Protein AF-A0AAD9M4C1-F1 (afdb_monomer)

Structure (mmCIF, N/CA/C/O backbone):
data_AF-A0AAD9M4C1-F1
#
_entry.id   AF-A0AAD9M4C1-F1
#
loop_
_atom_site.group_PDB
_atom_site.id
_atom_site.type_symbol
_atom_site.label_atom_id
_atom_site.label_alt_id
_atom_site.label_comp_id
_atom_site.label_asym_id
_atom_site.label_entity_id
_atom_site.label_seq_id
_atom_site.pdbx_PDB_ins_code
_atom_site.Cartn_x
_atom_site.Cartn_y
_atom_site.Cartn_z
_atom_site.occupancy
_atom_site.B_iso_or_equiv
_atom_site.auth_seq_id
_atom_site.auth_comp_id
_atom_site.auth_asym_id
_atom_site.auth_atom_id
_atom_site.pdbx_PDB_model_num
ATOM 1 N N . ARG A 1 1 ? -16.917 4.991 8.900 1.00 83.62 1 ARG A N 1
ATOM 2 C CA . ARG A 1 1 ? -15.568 5.583 8.753 1.00 83.62 1 ARG A CA 1
ATOM 3 C C . ARG A 1 1 ? -14.449 4.604 9.137 1.00 83.62 1 ARG A C 1
ATOM 5 O O . ARG A 1 1 ? -13.798 4.096 8.242 1.00 83.62 1 ARG A O 1
ATOM 12 N N . LEU A 1 2 ? -14.291 4.195 10.403 1.00 87.19 2 LEU A N 1
ATOM 13 C CA . LEU A 1 2 ? -13.225 3.249 10.813 1.00 87.19 2 LEU A CA 1
ATOM 14 C C . LEU A 1 2 ? -13.161 1.946 9.993 1.00 87.19 2 LEU A C 1
ATOM 16 O O . LEU A 1 2 ? -12.098 1.532 9.539 1.00 87.19 2 LEU A O 1
ATOM 20 N N . ARG A 1 3 ? -14.318 1.335 9.710 1.00 89.50 3 ARG A N 1
ATOM 21 C CA . ARG A 1 3 ? -14.403 0.121 8.877 1.00 89.50 3 ARG A CA 1
ATOM 22 C C . ARG A 1 3 ? -13.907 0.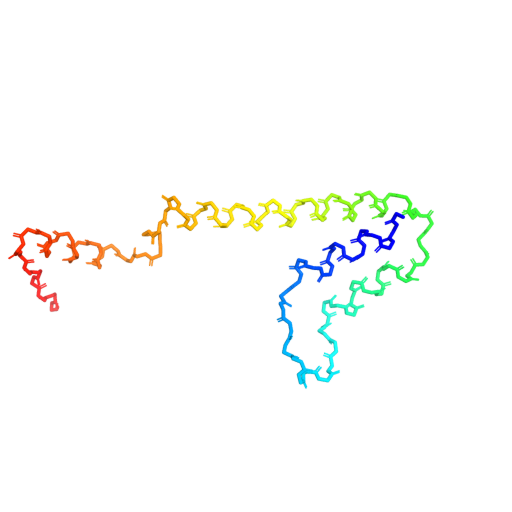318 7.441 1.00 89.50 3 ARG A C 1
ATOM 24 O O . ARG A 1 3 ? -13.371 -0.626 6.864 1.00 89.50 3 ARG A O 1
ATOM 31 N N . SER A 1 4 ? -14.119 1.492 6.841 1.00 92.19 4 SER A N 1
ATOM 32 C CA . SER A 1 4 ? -13.656 1.758 5.473 1.00 92.19 4 SER A CA 1
ATOM 33 C C . SER A 1 4 ? -12.144 1.963 5.438 1.00 92.19 4 SER A C 1
ATOM 35 O O . SER A 1 4 ? -11.509 1.394 4.559 1.00 92.19 4 SER A O 1
ATOM 37 N N . ILE A 1 5 ? -11.578 2.660 6.432 1.00 92.44 5 ILE A N 1
ATOM 38 C CA . ILE A 1 5 ? -10.123 2.845 6.591 1.00 92.44 5 ILE A CA 1
ATOM 39 C C . ILE A 1 5 ? -9.429 1.494 6.794 1.00 92.44 5 ILE A C 1
ATOM 41 O O . ILE A 1 5 ? -8.470 1.158 6.103 1.00 92.44 5 ILE A O 1
ATOM 45 N N . TYR A 1 6 ? -9.967 0.663 7.690 1.00 92.62 6 TYR A N 1
ATOM 46 C CA . TYR A 1 6 ? -9.446 -0.682 7.920 1.00 92.62 6 TYR A CA 1
ATOM 47 C C . TYR A 1 6 ? -9.433 -1.511 6.626 1.00 92.62 6 TYR A C 1
ATOM 49 O O . TYR A 1 6 ? -8.436 -2.143 6.287 1.00 92.62 6 TYR A O 1
ATOM 57 N N . ARG A 1 7 ? -10.523 -1.468 5.847 1.00 91.69 7 ARG A N 1
ATOM 58 C CA . ARG A 1 7 ? -10.606 -2.178 4.562 1.00 91.69 7 ARG A CA 1
ATOM 59 C C . ARG A 1 7 ? -9.670 -1.610 3.500 1.00 91.69 7 ARG A C 1
ATOM 61 O O . ARG A 1 7 ? -9.186 -2.397 2.694 1.00 91.69 7 ARG A O 1
ATOM 68 N N . SER A 1 8 ? -9.423 -0.299 3.464 1.00 92.62 8 SER A N 1
ATOM 69 C CA . SER A 1 8 ? -8.435 0.260 2.538 1.00 92.62 8 SER A CA 1
ATOM 70 C C . SER A 1 8 ? -7.027 -0.195 2.898 1.00 92.62 8 SER A C 1
ATOM 72 O O . SER A 1 8 ? -6.334 -0.678 2.015 1.00 92.62 8 SER A O 1
ATOM 74 N N . LEU A 1 9 ? -6.645 -0.167 4.179 1.00 91.69 9 LEU A N 1
ATOM 75 C CA . LEU A 1 9 ? -5.333 -0.653 4.626 1.00 91.69 9 LEU A CA 1
ATOM 76 C C . LEU A 1 9 ? -5.131 -2.139 4.307 1.00 91.69 9 LEU A C 1
ATOM 78 O O . LEU A 1 9 ? -4.071 -2.539 3.839 1.00 91.69 9 LEU A O 1
ATOM 82 N N . LEU A 1 10 ? -6.169 -2.961 4.486 1.00 89.75 10 LEU A N 1
ATOM 83 C CA . LEU A 1 10 ? -6.106 -4.380 4.134 1.00 89.75 10 LEU A CA 1
ATOM 84 C C . LEU A 1 10 ? -5.919 -4.649 2.637 1.00 89.75 10 LEU A C 1
ATOM 86 O O . LEU A 1 10 ? -5.438 -5.724 2.290 1.00 89.75 10 LEU A O 1
ATOM 90 N N . ARG A 1 11 ? -6.316 -3.720 1.761 1.00 89.81 11 ARG A N 1
ATOM 91 C CA . ARG A 1 11 ? -6.152 -3.857 0.305 1.00 89.81 11 ARG A CA 1
ATOM 92 C C . ARG A 1 11 ? -4.748 -3.501 -0.173 1.00 89.81 11 ARG A C 1
ATOM 94 O O . ARG A 1 11 ? -4.373 -3.958 -1.244 1.00 89.81 11 ARG A O 1
ATOM 101 N N . GLU A 1 12 ? -4.003 -2.716 0.602 1.00 89.81 12 GLU A N 1
ATOM 102 C CA . GLU A 1 12 ? -2.602 -2.386 0.304 1.00 89.81 12 GLU A CA 1
ATOM 103 C C . GLU A 1 12 ? -1.637 -3.497 0.762 1.00 89.81 12 GLU A C 1
ATOM 105 O O . GLU A 1 12 ? -0.461 -3.489 0.409 1.00 89.81 12 GLU A O 1
ATOM 110 N N . LEU A 1 13 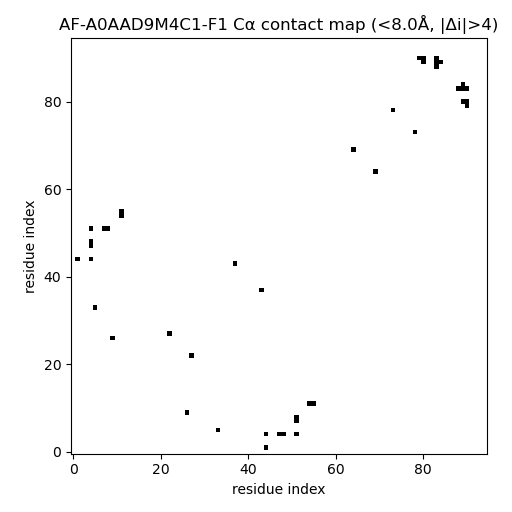? -2.114 -4.475 1.544 1.00 87.00 13 LEU A N 1
ATOM 111 C CA . LEU A 1 13 ? -1.308 -5.635 1.922 1.00 87.00 13 LEU A CA 1
ATOM 112 C C . LEU A 1 13 ? -1.123 -6.591 0.729 1.00 87.00 13 LEU A C 1
ATOM 114 O O . LEU A 1 13 ? -2.051 -6.759 -0.066 1.00 87.00 13 LEU A O 1
ATOM 118 N N . PRO A 1 14 ? 0.028 -7.289 0.640 1.00 85.25 14 PRO A N 1
ATOM 119 C CA . PRO A 1 14 ? 0.282 -8.252 -0.425 1.00 85.25 14 PRO A CA 1
ATOM 120 C C . PRO A 1 14 ? -0.835 -9.302 -0.552 1.00 85.25 14 PRO A C 1
ATOM 122 O O . PRO A 1 14 ? -1.325 -9.798 0.477 1.00 85.25 14 PRO A O 1
ATOM 125 N N . PRO A 1 15 ? -1.232 -9.674 -1.787 1.00 82.12 15 PRO A N 1
ATOM 126 C CA . PRO A 1 15 ? -2.230 -10.711 -2.003 1.00 82.12 15 PRO A CA 1
ATOM 127 C C . PRO A 1 15 ? -1.750 -12.025 -1.389 1.00 82.12 15 PRO A C 1
ATOM 129 O O . PRO A 1 15 ? -0.570 -12.372 -1.441 1.00 82.12 15 PRO A O 1
ATOM 132 N N . ARG A 1 16 ? -2.676 -12.759 -0.770 1.00 80.31 16 ARG A N 1
ATOM 133 C CA . ARG A 1 16 ? -2.358 -13.990 -0.040 1.00 80.31 16 ARG A CA 1
ATOM 134 C C . ARG A 1 16 ? -2.853 -15.204 -0.821 1.00 80.31 16 ARG A C 1
ATOM 136 O O . ARG A 1 16 ? -3.966 -15.149 -1.347 1.00 80.31 16 ARG A O 1
ATOM 143 N N . PRO A 1 17 ? -2.079 -16.302 -0.875 1.00 82.69 17 PRO A N 1
ATOM 144 C CA . PRO A 1 17 ? -2.536 -17.527 -1.513 1.00 82.69 17 PRO A CA 1
ATOM 145 C C . PRO A 1 17 ? -3.742 -18.089 -0.754 1.00 82.69 17 PRO A C 1
ATOM 147 O O . PRO A 1 17 ? -3.745 -18.132 0.476 1.00 82.69 17 PRO A O 1
ATOM 150 N N . VAL A 1 18 ? -4.763 -18.535 -1.491 1.00 79.19 18 VAL A N 1
ATOM 151 C CA . VAL A 1 18 ? -6.059 -18.989 -0.941 1.00 79.19 18 VAL A CA 1
ATOM 152 C C . VAL A 1 18 ? -5.901 -20.159 0.041 1.00 79.19 18 VAL A C 1
ATOM 154 O O . VAL A 1 18 ? -6.687 -20.305 0.970 1.00 79.19 18 VAL A O 1
ATOM 157 N N . LEU A 1 19 ? -4.847 -20.961 -0.130 1.00 85.12 19 LEU A N 1
ATOM 158 C CA . LEU A 1 19 ? -4.546 -22.133 0.695 1.00 85.12 19 LEU A CA 1
ATOM 159 C C . LEU A 1 19 ? -3.810 -21.800 2.006 1.00 85.12 19 LEU A C 1
ATOM 161 O O . LEU A 1 19 ? -3.628 -22.686 2.843 1.00 85.12 19 LEU A O 1
ATOM 165 N N . ALA A 1 20 ? -3.377 -20.551 2.214 1.00 82.00 20 ALA A N 1
ATOM 166 C CA . ALA A 1 20 ? -2.738 -20.157 3.466 1.00 82.00 20 ALA A CA 1
ATOM 167 C C . ALA A 1 20 ? -3.764 -20.143 4.607 1.00 82.00 20 ALA A C 1
ATOM 169 O O . ALA A 1 20 ? -4.629 -19.269 4.676 1.00 82.00 20 ALA A O 1
ATOM 170 N N . ARG A 1 21 ? -3.635 -21.108 5.525 1.00 77.19 21 ARG A N 1
ATOM 171 C CA . ARG A 1 21 ? -4.544 -21.272 6.670 1.00 77.19 21 ARG A CA 1
ATOM 172 C C . ARG A 1 21 ? -4.440 -20.132 7.681 1.00 77.19 21 ARG A C 1
ATOM 174 O O . ARG A 1 21 ? -5.451 -19.685 8.215 1.00 77.19 21 ARG A O 1
ATOM 181 N N . GLU A 1 22 ? -3.230 -19.649 7.946 1.00 81.69 22 GLU A N 1
ATOM 182 C CA . GLU A 1 22 ? -2.997 -18.661 9.002 1.00 81.69 22 GLU A CA 1
ATOM 183 C C . GLU A 1 22 ? -3.027 -17.226 8.481 1.00 81.69 22 GLU A C 1
ATOM 185 O O . GLU A 1 22 ? -2.728 -16.950 7.318 1.00 81.69 22 GLU A O 1
ATOM 190 N N . ARG A 1 23 ? -3.390 -16.270 9.344 1.00 81.56 23 ARG A N 1
ATOM 191 C CA . ARG A 1 23 ? -3.293 -14.833 9.045 1.00 81.56 23 ARG A CA 1
ATOM 192 C C . ARG A 1 23 ? -1.854 -14.354 9.194 1.00 81.56 23 ARG A C 1
ATOM 194 O O . ARG A 1 23 ? -1.159 -14.802 10.096 1.00 81.56 23 ARG A O 1
ATOM 201 N N . SER A 1 24 ? -1.402 -13.452 8.319 1.00 87.50 24 SER A N 1
ATOM 202 C CA . SER A 1 24 ? -0.041 -12.923 8.429 1.00 87.50 24 SER A CA 1
ATOM 203 C C . SER A 1 24 ? 0.103 -12.169 9.757 1.00 87.50 24 SER A C 1
ATOM 205 O O . SER A 1 24 ? -0.861 -11.527 10.194 1.00 87.50 24 SER A O 1
ATOM 207 N N . PRO A 1 25 ? 1.284 -12.193 10.401 1.00 90.25 25 PRO A N 1
ATOM 208 C CA . PRO A 1 25 ? 1.489 -11.502 11.673 1.00 90.25 25 PRO A CA 1
ATOM 209 C C . PRO A 1 25 ? 1.107 -10.019 11.603 1.00 90.25 25 PRO A C 1
ATOM 211 O O . PRO A 1 25 ? 0.488 -9.492 12.524 1.00 90.25 25 PRO A O 1
ATOM 214 N N . ILE A 1 26 ? 1.385 -9.364 10.471 1.00 89.19 26 ILE A N 1
ATOM 215 C CA . ILE A 1 26 ? 1.008 -7.968 10.229 1.00 89.19 26 ILE A CA 1
ATOM 216 C C . ILE A 1 26 ? -0.512 -7.760 10.187 1.00 89.19 26 ILE A C 1
ATOM 218 O O . ILE A 1 26 ? -1.008 -6.783 10.738 1.00 89.19 26 ILE A O 1
ATOM 222 N N . HIS A 1 27 ? -1.274 -8.702 9.621 1.00 89.56 27 HIS A N 1
ATOM 223 C CA . HIS A 1 27 ? -2.735 -8.636 9.623 1.00 89.56 27 HIS A CA 1
ATOM 224 C C . HIS A 1 27 ? -3.289 -8.749 11.048 1.00 89.56 27 HIS A C 1
ATOM 226 O O . HIS A 1 27 ? -4.230 -8.039 11.402 1.00 89.56 27 HIS A O 1
ATOM 232 N N . ASN A 1 28 ? -2.707 -9.626 11.871 1.00 89.94 28 ASN A N 1
ATOM 233 C CA . ASN A 1 28 ? -3.107 -9.785 13.269 1.00 89.94 28 ASN A CA 1
ATOM 234 C C . ASN A 1 28 ? -2.774 -8.535 14.091 1.00 89.94 28 ASN A C 1
ATOM 236 O O . ASN A 1 28 ? -3.628 -8.071 14.840 1.00 89.94 28 ASN A O 1
ATOM 240 N N . ARG A 1 29 ? -1.588 -7.943 13.891 1.00 90.88 29 ARG A N 1
ATOM 241 C CA . ARG A 1 29 ? -1.192 -6.676 14.530 1.00 90.88 29 ARG A CA 1
ATOM 242 C C . ARG A 1 29 ? -2.121 -5.527 14.143 1.00 90.88 29 ARG A C 1
ATOM 244 O O . ARG A 1 29 ? -2.621 -4.839 15.023 1.00 90.88 29 ARG A O 1
ATOM 251 N N . LEU A 1 30 ? -2.422 -5.376 12.851 1.00 89.88 30 LEU A N 1
ATOM 252 C CA . LEU A 1 30 ? -3.353 -4.354 12.369 1.00 89.88 30 LEU A CA 1
ATOM 253 C C . LEU A 1 30 ? -4.767 -4.577 12.918 1.00 89.88 30 LEU A C 1
ATOM 255 O O . LEU A 1 30 ? -5.462 -3.641 13.279 1.00 89.88 30 LEU A O 1
ATOM 259 N N . ARG A 1 31 ? -5.227 -5.827 13.004 1.00 89.56 31 ARG A N 1
ATOM 260 C CA . ARG A 1 31 ? -6.518 -6.120 13.634 1.00 89.56 31 ARG A CA 1
ATOM 261 C C . ARG A 1 31 ? -6.511 -5.756 15.119 1.00 89.56 31 ARG A C 1
ATOM 263 O O . ARG A 1 31 ? -7.495 -5.194 15.585 1.00 89.56 31 ARG A O 1
ATOM 270 N N . ALA A 1 32 ? -5.442 -6.085 15.841 1.00 90.62 32 ALA A N 1
ATOM 271 C CA . ALA A 1 32 ? -5.318 -5.796 17.265 1.00 90.62 32 ALA A CA 1
ATOM 272 C C . ALA A 1 32 ? -5.335 -4.284 17.540 1.00 90.62 32 ALA A C 1
ATOM 274 O O . ALA A 1 32 ? -6.068 -3.857 18.426 1.00 90.62 32 ALA A O 1
ATOM 275 N N . SER A 1 33 ? -4.635 -3.475 16.735 1.00 88.69 33 SER A N 1
ATOM 276 C CA . SER A 1 33 ? -4.618 -2.015 16.910 1.00 88.69 33 SER A CA 1
ATOM 277 C C . SER A 1 33 ? -5.985 -1.359 16.689 1.00 88.69 33 SER A C 1
ATOM 279 O O . SER A 1 33 ? -6.311 -0.390 17.361 1.00 88.69 33 SER A O 1
ATOM 281 N N . PHE A 1 34 ? -6.819 -1.907 15.797 1.00 87.50 34 PHE A N 1
ATOM 282 C CA . PHE A 1 34 ? -8.193 -1.431 15.576 1.00 87.50 34 PHE A CA 1
ATOM 283 C C . PHE A 1 34 ? -9.218 -2.014 16.563 1.00 87.50 34 PHE A C 1
ATOM 285 O O . PHE A 1 34 ? -10.334 -1.502 16.649 1.00 87.50 34 PHE A O 1
ATOM 292 N N . ALA A 1 35 ? -8.886 -3.110 17.251 1.00 88.06 35 ALA A N 1
ATOM 293 C CA . ALA A 1 35 ? -9.747 -3.735 18.254 1.00 88.06 35 ALA A CA 1
ATOM 294 C C . ALA A 1 35 ? -9.551 -3.135 19.654 1.00 88.06 35 ALA A C 1
ATOM 296 O O . ALA A 1 35 ? -10.461 -3.212 20.476 1.00 88.06 35 ALA A O 1
ATOM 297 N N . GLN A 1 36 ? -8.383 -2.545 19.924 1.00 85.69 36 GLN A N 1
ATOM 298 C CA . GLN A 1 36 ? -8.120 -1.815 21.160 1.00 85.69 36 GLN A CA 1
ATOM 299 C C . GLN A 1 36 ? -8.950 -0.526 21.207 1.00 85.69 36 GLN A C 1
ATOM 301 O O . GLN A 1 36 ? -8.942 0.283 20.279 1.00 85.69 36 GLN A O 1
ATOM 306 N N . THR A 1 37 ? -9.677 -0.333 22.306 1.00 75.50 37 THR A N 1
ATOM 307 C CA . THR A 1 37 ? -10.390 0.912 22.594 1.00 75.50 37 THR A CA 1
ATOM 308 C C . THR A 1 37 ? -9.384 1.963 23.045 1.00 75.50 37 THR A C 1
ATOM 310 O O . THR A 1 37 ? -8.945 1.946 24.192 1.00 75.50 37 THR A O 1
ATOM 313 N N . ASN A 1 38 ? -9.003 2.856 22.134 1.00 77.25 38 ASN A N 1
ATOM 314 C CA . ASN A 1 38 ? -8.160 4.003 22.455 1.00 77.25 38 ASN A CA 1
ATOM 315 C C . ASN A 1 38 ? -9.010 5.164 22.973 1.00 77.25 38 ASN A C 1
ATOM 317 O O . ASN A 1 38 ? -10.018 5.513 22.358 1.00 77.25 38 ASN A O 1
ATOM 321 N N . GLU A 1 39 ? -8.552 5.809 24.045 1.00 78.88 39 GLU A N 1
ATOM 322 C CA . GLU A 1 39 ? -9.150 7.049 24.563 1.00 78.88 39 GLU A CA 1
ATOM 323 C C . GLU A 1 39 ? -9.121 8.168 23.504 1.00 78.88 39 GLU A C 1
ATOM 325 O O . GLU A 1 39 ? -10.063 8.944 23.386 1.00 78.88 39 GLU A O 1
ATOM 330 N N . ASN A 1 40 ? -8.105 8.157 22.630 1.00 84.00 40 ASN A N 1
ATOM 331 C CA . ASN A 1 40 ? -7.950 9.067 21.490 1.00 84.00 40 ASN A CA 1
ATOM 332 C C . ASN A 1 40 ? -8.312 8.403 20.147 1.00 84.00 40 ASN A C 1
ATOM 334 O O . ASN A 1 40 ? -7.551 8.461 19.177 1.00 84.00 40 ASN A O 1
ATOM 338 N N . ALA A 1 41 ? -9.468 7.738 20.079 1.00 84.12 41 ALA A N 1
ATOM 339 C CA . ALA A 1 41 ? -9.922 7.019 18.885 1.00 84.12 41 ALA A CA 1
ATOM 340 C C . ALA A 1 41 ? -9.971 7.881 17.605 1.00 84.12 41 ALA A C 1
ATOM 342 O O . ALA A 1 41 ? -9.691 7.369 16.520 1.00 84.12 41 ALA A O 1
ATOM 343 N N . GLU A 1 42 ? -10.294 9.175 17.705 1.00 87.50 42 GLU A N 1
ATOM 344 C CA . GLU A 1 42 ? -10.325 10.066 16.536 1.00 87.50 42 GLU A CA 1
ATOM 345 C C . GLU A 1 42 ? -8.932 10.386 15.988 1.00 87.50 42 GLU A C 1
ATOM 347 O O . GLU A 1 42 ? -8.733 10.338 14.774 1.00 87.50 42 GLU A O 1
ATOM 352 N N . ALA A 1 43 ? -7.956 10.646 16.863 1.00 89.19 43 ALA A N 1
ATOM 353 C CA . ALA A 1 43 ? -6.576 10.892 16.450 1.00 89.19 43 ALA A CA 1
ATOM 354 C C . ALA A 1 43 ? -5.981 9.652 15.765 1.00 89.19 43 ALA A C 1
ATOM 356 O O . ALA A 1 43 ? -5.415 9.755 14.678 1.00 89.19 43 ALA A O 1
ATOM 357 N N . ALA A 1 44 ? -6.213 8.464 16.335 1.00 88.25 44 ALA A N 1
ATOM 358 C CA . ALA A 1 44 ? -5.797 7.198 15.733 1.00 88.25 44 ALA A CA 1
ATOM 359 C C . ALA A 1 44 ? -6.484 6.939 14.377 1.00 88.25 44 ALA A C 1
ATOM 361 O O . ALA A 1 44 ? -5.876 6.400 13.450 1.00 88.25 44 ALA A O 1
ATOM 362 N N . ALA A 1 45 ? -7.753 7.336 14.228 1.00 89.38 45 ALA A N 1
ATOM 363 C CA . ALA A 1 45 ? -8.460 7.240 12.955 1.00 89.38 45 ALA A CA 1
ATOM 364 C C . ALA A 1 45 ?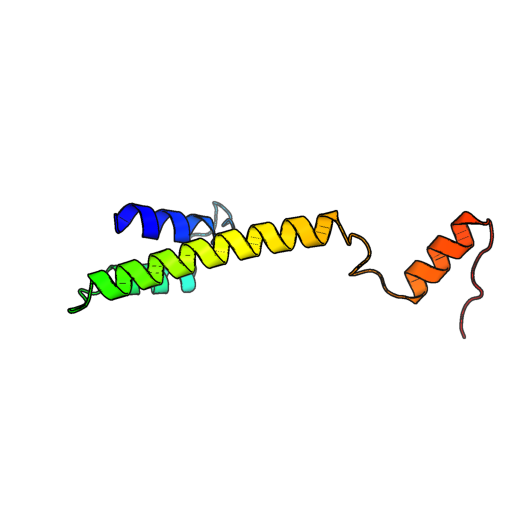 -7.848 8.157 11.885 1.00 89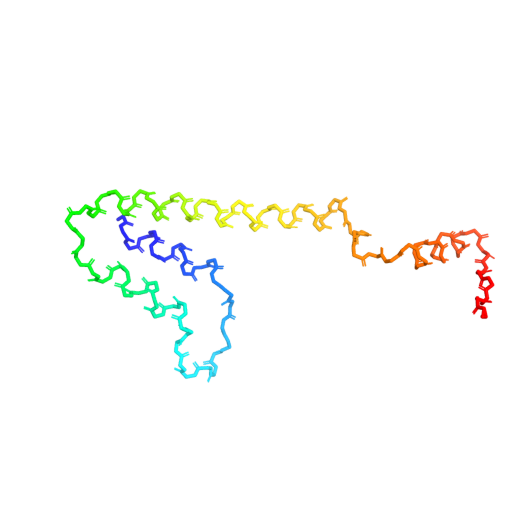.38 45 ALA A C 1
ATOM 366 O O . ALA A 1 45 ? -7.712 7.736 10.736 1.00 89.38 45 ALA A O 1
ATOM 367 N N . ALA A 1 4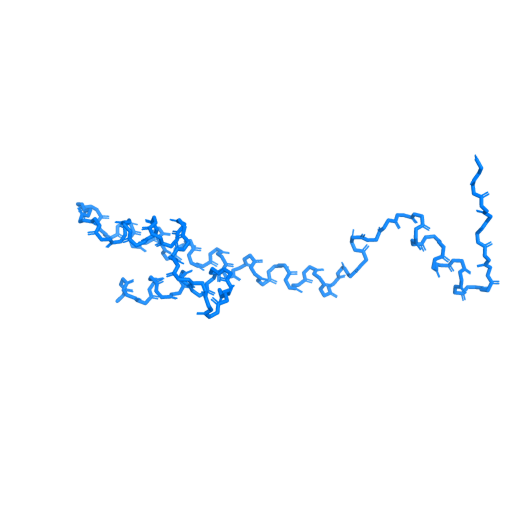6 ? -7.477 9.384 12.258 1.00 92.12 46 ALA A N 1
ATOM 368 C CA . ALA A 1 46 ? -6.837 10.342 11.361 1.00 92.12 46 ALA A CA 1
ATOM 369 C C . ALA A 1 46 ? -5.443 9.866 10.922 1.00 92.12 46 ALA A C 1
ATOM 371 O O . ALA A 1 46 ? -5.123 9.911 9.734 1.00 92.12 46 ALA A O 1
ATOM 372 N N . GLU A 1 47 ? -4.645 9.330 11.846 1.00 91.94 47 GLU A N 1
ATOM 373 C CA . GLU A 1 47 ? -3.345 8.724 11.539 1.00 91.94 47 GLU A CA 1
ATOM 374 C C . GLU A 1 47 ? -3.494 7.542 10.566 1.00 91.94 47 GLU A C 1
ATOM 376 O O . GLU A 1 47 ? -2.794 7.449 9.556 1.00 91.94 47 GLU A O 1
ATOM 381 N N . ALA A 1 48 ? -4.473 6.664 10.804 1.00 91.94 48 ALA A N 1
ATOM 382 C CA . ALA A 1 48 ? -4.748 5.542 9.913 1.00 91.94 48 ALA A CA 1
ATOM 383 C C . ALA A 1 48 ? -5.209 5.986 8.509 1.00 91.94 48 ALA A C 1
ATOM 385 O O . ALA A 1 48 ? -4.897 5.319 7.518 1.00 91.94 48 ALA A O 1
ATOM 386 N N . GLU A 1 49 ? -5.939 7.102 8.398 1.00 93.38 49 GLU A N 1
ATOM 387 C CA . GLU A 1 49 ? -6.294 7.717 7.111 1.00 93.38 49 GLU A CA 1
ATOM 388 C C . GLU A 1 49 ? -5.059 8.238 6.370 1.00 93.38 49 GLU A C 1
ATOM 390 O O . GLU A 1 49 ? -4.907 7.968 5.175 1.00 93.38 49 GLU A O 1
ATOM 395 N N . GLN A 1 50 ? -4.158 8.926 7.075 1.00 95.06 50 GLN A N 1
ATOM 396 C CA . GLN A 1 50 ? -2.896 9.414 6.512 1.00 95.06 50 GLN A CA 1
ATOM 397 C C . GLN A 1 50 ? -2.024 8.258 6.016 1.00 95.06 50 GLN A C 1
ATOM 399 O O . GLN A 1 50 ? -1.530 8.298 4.888 1.00 95.06 50 GLN A O 1
ATOM 404 N N . LEU A 1 51 ? -1.909 7.184 6.802 1.00 93.19 51 LEU A N 1
ATOM 405 C CA . LEU A 1 51 ? -1.184 5.979 6.403 1.00 93.19 51 LEU A CA 1
ATOM 406 C C . LEU A 1 51 ? -1.788 5.345 5.143 1.00 93.19 51 LEU A C 1
ATOM 408 O O . LEU A 1 51 ? -1.063 4.981 4.219 1.00 93.19 51 LEU A O 1
ATOM 412 N N . ALA A 1 52 ? -3.117 5.232 5.074 1.00 93.56 52 ALA A N 1
ATOM 413 C CA . ALA A 1 52 ? -3.788 4.681 3.900 1.00 93.56 52 ALA A CA 1
ATOM 414 C C . ALA A 1 52 ? -3.539 5.529 2.640 1.00 93.56 52 ALA A C 1
ATOM 416 O O . ALA A 1 52 ? -3.359 4.979 1.551 1.00 93.56 52 ALA A O 1
ATOM 417 N N . ALA A 1 53 ? -3.509 6.858 2.778 1.00 94.81 53 ALA A N 1
ATOM 418 C CA . ALA A 1 53 ? -3.168 7.761 1.683 1.00 94.81 53 ALA A CA 1
ATOM 419 C C . ALA A 1 53 ? -1.706 7.592 1.240 1.00 94.81 53 ALA A C 1
ATOM 421 O O . ALA A 1 53 ? -1.443 7.483 0.041 1.00 94.81 53 ALA A O 1
ATOM 422 N N . TYR A 1 54 ? -0.779 7.496 2.196 1.00 95.62 54 TYR A N 1
ATOM 423 C CA . TYR A 1 54 ? 0.641 7.273 1.931 1.00 95.62 54 TYR A CA 1
ATOM 424 C C . TYR A 1 54 ? 0.892 5.965 1.172 1.00 95.62 54 TYR A C 1
ATOM 426 O O . TYR A 1 54 ? 1.558 5.976 0.141 1.00 95.62 54 TYR A O 1
ATOM 434 N N . LEU A 1 55 ? 0.304 4.846 1.610 1.00 94.19 55 LEU A N 1
ATOM 435 C CA . LEU A 1 55 ? 0.485 3.549 0.944 1.00 94.19 55 LEU A CA 1
ATOM 436 C C . LEU A 1 55 ? -0.021 3.561 -0.506 1.00 94.19 55 LEU A C 1
ATOM 438 O O . LEU A 1 55 ? 0.652 3.061 -1.409 1.00 94.19 55 LEU A O 1
ATOM 442 N N . ARG A 1 56 ? -1.168 4.204 -0.759 1.00 93.38 56 ARG A N 1
ATOM 443 C CA . ARG A 1 56 ? -1.690 4.376 -2.122 1.00 93.38 56 ARG A CA 1
ATOM 444 C C . ARG A 1 56 ? -0.753 5.219 -2.991 1.00 93.38 56 ARG A C 1
ATOM 446 O O . ARG A 1 56 ? -0.548 4.903 -4.168 1.00 93.38 56 ARG A O 1
ATOM 453 N N . ALA A 1 57 ? -0.202 6.293 -2.427 1.00 95.69 57 ALA A N 1
ATOM 454 C CA . ALA A 1 57 ? 0.774 7.130 -3.112 1.00 95.69 57 ALA A CA 1
ATOM 455 C C . ALA A 1 57 ? 2.057 6.342 -3.415 1.00 95.69 57 ALA A C 1
ATOM 457 O O . ALA A 1 57 ? 2.530 6.396 -4.545 1.00 95.69 57 ALA A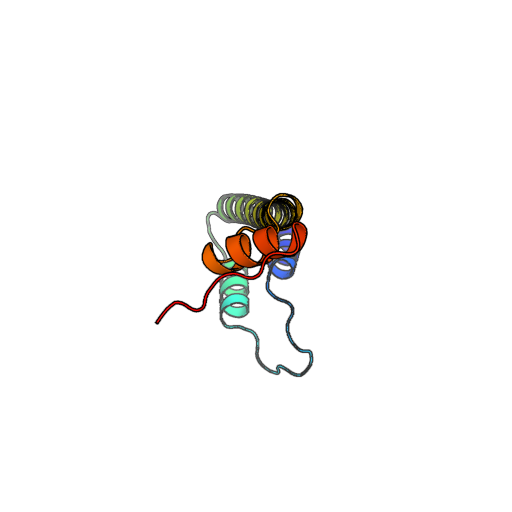 O 1
ATOM 458 N N . GLN A 1 58 ? 2.547 5.533 -2.470 1.00 94.62 58 GLN A N 1
ATOM 459 C CA . GLN A 1 58 ? 3.728 4.689 -2.651 1.00 94.62 58 GLN A CA 1
ATOM 460 C C . GLN A 1 58 ? 3.542 3.684 -3.791 1.00 94.62 58 GLN A C 1
ATOM 462 O O . GLN A 1 58 ? 4.413 3.556 -4.647 1.00 94.62 58 GLN A O 1
ATOM 467 N N . ARG A 1 59 ? 2.385 3.016 -3.863 1.00 93.12 59 ARG A N 1
ATOM 468 C CA . ARG A 1 59 ? 2.062 2.125 -4.987 1.00 93.12 59 ARG A CA 1
ATOM 469 C C . ARG A 1 59 ? 2.100 2.871 -6.322 1.00 93.12 59 ARG A C 1
ATOM 471 O O . ARG A 1 59 ? 2.699 2.392 -7.278 1.00 93.12 59 ARG A O 1
ATOM 478 N N . THR A 1 60 ? 1.452 4.033 -6.385 1.00 94.44 60 THR A N 1
ATOM 479 C CA . THR A 1 60 ? 1.414 4.854 -7.606 1.00 94.44 60 THR A CA 1
ATOM 480 C C . THR A 1 60 ? 2.816 5.305 -8.007 1.00 94.44 60 THR A C 1
ATOM 482 O O . THR A 1 60 ? 3.164 5.244 -9.182 1.00 94.44 60 THR A O 1
ATOM 485 N N . TYR A 1 61 ? 3.632 5.706 -7.033 1.00 94.81 61 TYR A N 1
ATOM 486 C CA . TYR A 1 61 ? 5.025 6.081 -7.236 1.00 94.81 61 TYR A CA 1
ATOM 487 C C . TYR A 1 61 ? 5.831 4.935 -7.850 1.00 94.81 61 TYR A C 1
ATOM 489 O O . TYR A 1 61 ? 6.446 5.145 -8.889 1.00 94.81 61 TYR A O 1
ATOM 497 N N . VAL A 1 62 ? 5.758 3.724 -7.287 1.00 92.19 62 VAL A N 1
ATOM 498 C CA . VAL A 1 62 ? 6.450 2.543 -7.833 1.00 92.19 62 VAL A CA 1
ATOM 499 C C . VAL A 1 62 ? 6.006 2.263 -9.272 1.00 92.19 62 VAL A C 1
ATOM 501 O O . VAL A 1 62 ? 6.843 2.115 -10.153 1.00 92.19 62 VAL A O 1
ATOM 504 N N . THR A 1 63 ? 4.700 2.305 -9.556 1.00 92.31 63 THR A N 1
ATOM 505 C CA . THR A 1 63 ? 4.188 2.105 -10.924 1.00 92.31 63 THR A CA 1
ATOM 506 C C . THR A 1 63 ? 4.682 3.169 -11.911 1.00 92.31 63 THR A C 1
ATOM 508 O O . THR A 1 63 ? 4.963 2.864 -13.071 1.00 92.31 63 THR A O 1
ATOM 511 N N . LEU A 1 64 ? 4.763 4.435 -11.492 1.00 95.19 64 LEU A N 1
ATOM 512 C CA . LEU A 1 64 ? 5.304 5.505 -12.334 1.00 95.19 64 LEU A CA 1
ATOM 513 C C . LEU A 1 64 ? 6.802 5.313 -12.561 1.00 95.19 64 LEU A C 1
ATOM 515 O O . LEU A 1 64 ? 7.286 5.491 -13.676 1.00 95.19 64 LEU A O 1
ATOM 519 N N . LEU A 1 65 ? 7.516 4.920 -11.517 1.00 92.94 65 LEU A N 1
ATOM 520 C CA . LEU A 1 65 ? 8.946 4.700 -11.547 1.00 92.94 65 LEU A CA 1
ATOM 521 C C . LEU A 1 65 ? 9.321 3.582 -12.530 1.00 92.94 65 LEU A C 1
ATOM 523 O O . LEU A 1 65 ? 10.149 3.807 -13.407 1.00 92.94 65 LEU A O 1
ATOM 527 N N . GLU A 1 66 ? 8.634 2.440 -12.467 1.00 89.81 66 GLU A N 1
ATOM 528 C CA . GLU A 1 66 ? 8.793 1.325 -13.413 1.00 89.81 66 GLU A CA 1
ATOM 529 C C . GLU A 1 66 ? 8.470 1.738 -14.859 1.00 89.81 66 GLU A C 1
ATOM 531 O O . GLU A 1 66 ? 9.149 1.335 -15.801 1.00 89.81 66 GLU A O 1
ATOM 536 N N . ARG A 1 67 ? 7.440 2.575 -15.057 1.00 93.31 67 ARG A N 1
ATOM 537 C CA . ARG A 1 67 ? 7.016 3.024 -16.394 1.00 93.31 67 ARG A CA 1
ATOM 538 C C . ARG A 1 67 ? 8.021 3.967 -17.046 1.00 93.31 67 ARG A C 1
ATOM 540 O O . ARG A 1 67 ? 8.245 3.877 -18.251 1.00 93.31 67 ARG A O 1
ATOM 547 N N . TYR A 1 68 ? 8.538 4.921 -16.282 1.00 93.94 68 TYR A N 1
ATOM 548 C CA . TYR A 1 68 ? 9.396 5.979 -16.813 1.00 93.94 68 TYR A CA 1
ATOM 549 C C . TYR A 1 68 ? 10.886 5.654 -16.696 1.00 93.94 68 TYR A C 1
ATOM 551 O O . TYR A 1 68 ? 11.684 6.278 -17.391 1.00 93.94 68 TYR A O 1
ATOM 559 N N . ASN A 1 69 ? 11.264 4.666 -15.881 1.00 89.06 69 ASN A N 1
ATOM 560 C CA . ASN A 1 69 ? 12.641 4.208 -15.743 1.00 89.06 69 ASN A CA 1
ATOM 561 C C . ASN A 1 69 ? 12.749 2.666 -15.760 1.00 89.06 69 ASN A C 1
ATOM 563 O O . ASN A 1 69 ? 13.165 2.057 -14.775 1.00 89.06 69 ASN A O 1
ATOM 567 N N . PRO A 1 70 ? 12.402 2.017 -16.887 1.00 83.38 70 PRO A N 1
ATOM 568 C CA . PRO A 1 70 ? 12.424 0.556 -17.005 1.00 83.38 70 PRO A CA 1
ATOM 569 C C . PRO A 1 70 ? 13.838 -0.044 -16.967 1.00 83.38 70 PRO A C 1
ATOM 571 O O . PRO A 1 70 ? 13.984 -1.251 -16.824 1.00 83.38 70 PRO A O 1
ATOM 574 N N . GLY A 1 71 ? 14.876 0.783 -17.123 1.00 80.00 71 GLY A N 1
ATOM 575 C CA . GLY A 1 71 ? 16.277 0.365 -17.075 1.00 80.00 71 GLY A CA 1
ATOM 576 C C . GLY A 1 71 ? 16.957 0.634 -15.736 1.00 80.00 71 GLY A C 1
ATOM 577 O O . GLY A 1 71 ? 18.178 0.583 -15.682 1.00 80.00 71 GLY A O 1
ATOM 578 N N . MET A 1 72 ? 16.212 0.973 -14.678 1.00 78.62 72 MET A N 1
ATOM 579 C CA . MET A 1 72 ? 16.828 1.328 -13.396 1.00 78.62 72 MET A CA 1
ATOM 580 C C . MET A 1 72 ? 17.509 0.145 -12.706 1.00 78.62 72 MET A C 1
ATOM 582 O O . MET A 1 72 ? 18.531 0.333 -12.058 1.00 78.62 72 MET A O 1
ATOM 586 N N . ASP A 1 73 ? 16.956 -1.053 -12.882 1.00 77.69 73 ASP A N 1
ATOM 587 C CA . ASP A 1 73 ? 17.518 -2.291 -12.339 1.00 77.69 73 ASP A CA 1
ATOM 588 C C . ASP A 1 73 ? 18.533 -2.943 -13.300 1.00 77.69 73 ASP A C 1
ATOM 590 O O . ASP A 1 73 ? 19.041 -4.025 -13.014 1.00 77.69 73 ASP A O 1
ATOM 594 N N . MET A 1 74 ? 18.815 -2.326 -14.460 1.00 81.44 74 MET A N 1
ATOM 595 C CA . MET A 1 74 ? 19.808 -2.841 -15.406 1.00 81.44 74 MET A CA 1
ATOM 596 C C . MET A 1 74 ? 21.213 -2.452 -14.963 1.00 81.44 74 MET A C 1
ATOM 598 O O . MET A 1 74 ? 21.500 -1.272 -14.757 1.00 81.44 74 MET A O 1
ATOM 602 N N . ASP A 1 75 ? 22.100 -3.441 -14.902 1.00 82.19 75 ASP A N 1
ATOM 603 C CA . ASP A 1 75 ? 23.511 -3.191 -14.645 1.00 82.19 75 ASP A CA 1
ATOM 604 C C . ASP A 1 75 ? 24.160 -2.428 -15.813 1.00 82.19 75 ASP A C 1
ATOM 606 O O . ASP A 1 75 ? 23.765 -2.552 -16.981 1.00 82.19 75 ASP A O 1
ATOM 610 N N . GLU A 1 76 ? 25.172 -1.626 -15.497 1.00 77.62 76 GLU A N 1
ATOM 611 C CA . GLU A 1 76 ? 25.863 -0.761 -16.451 1.00 77.62 76 GLU A CA 1
ATOM 612 C C . GLU A 1 76 ? 26.478 -1.582 -17.594 1.00 77.62 76 GLU A C 1
ATOM 614 O O . GLU A 1 76 ? 26.330 -1.236 -18.768 1.00 77.62 76 GLU A O 1
ATOM 619 N N . GLU A 1 77 ? 27.084 -2.727 -17.273 1.00 80.88 77 GLU A N 1
ATOM 620 C CA . GLU A 1 77 ? 27.662 -3.646 -18.258 1.00 80.88 77 GLU A CA 1
ATOM 621 C C . GLU A 1 77 ? 26.618 -4.191 -19.243 1.00 80.88 77 GLU A C 1
ATOM 623 O O . GLU A 1 77 ? 26.859 -4.291 -20.452 1.00 80.88 77 GLU A O 1
ATOM 628 N N . GLU A 1 78 ? 25.427 -4.533 -18.749 1.00 81.44 78 GLU A N 1
ATOM 629 C CA . GLU A 1 78 ? 24.337 -5.040 -19.578 1.00 81.44 78 GLU A 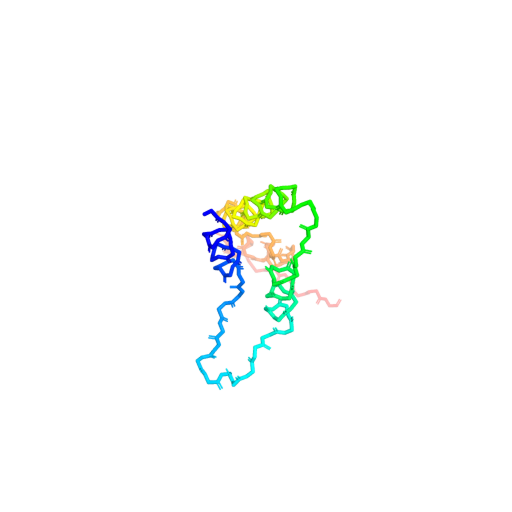CA 1
ATOM 630 C C . GLU A 1 78 ? 23.770 -3.939 -20.483 1.00 81.44 78 GLU A C 1
ATOM 632 O O . GLU A 1 78 ? 23.497 -4.173 -21.668 1.00 81.44 78 GLU A O 1
ATOM 637 N N . ARG A 1 79 ? 23.690 -2.707 -19.971 1.00 82.12 79 ARG A N 1
ATOM 638 C CA . ARG A 1 79 ? 23.310 -1.523 -20.748 1.00 82.12 79 ARG A CA 1
ATOM 639 C C . ARG A 1 79 ? 24.298 -1.238 -21.879 1.00 82.12 79 ARG A C 1
ATOM 641 O O . ARG A 1 79 ? 23.868 -1.002 -23.016 1.00 82.12 79 ARG A O 1
ATOM 648 N N . VAL A 1 80 ? 25.602 -1.287 -21.601 1.00 82.50 80 VAL A N 1
ATOM 649 C CA . VAL A 1 80 ? 26.662 -1.104 -22.608 1.00 82.50 80 VAL A CA 1
ATOM 650 C C . VAL A 1 80 ? 26.571 -2.192 -23.678 1.00 82.50 80 VAL A C 1
ATOM 652 O O . VAL A 1 80 ? 26.556 -1.881 -24.870 1.00 82.50 80 VAL A O 1
ATOM 655 N N . ARG A 1 81 ? 26.395 -3.458 -23.282 1.00 84.81 81 ARG A N 1
ATOM 656 C CA . ARG A 1 81 ? 26.238 -4.593 -24.207 1.00 84.81 81 ARG A CA 1
ATOM 657 C C . ARG A 1 81 ? 25.025 -4.445 -25.131 1.00 84.81 81 ARG A C 1
ATOM 659 O O . ARG A 1 81 ? 25.139 -4.655 -26.337 1.00 84.81 81 ARG A O 1
ATOM 666 N N . LEU A 1 82 ? 23.860 -4.076 -24.594 1.00 82.81 82 LEU A N 1
ATOM 667 C CA . LEU A 1 82 ? 22.641 -3.879 -25.391 1.00 82.81 82 LEU A CA 1
ATOM 668 C C . LEU A 1 82 ? 22.758 -2.678 -26.336 1.00 82.81 82 LEU A C 1
ATOM 670 O O . LEU A 1 82 ? 22.229 -2.718 -27.448 1.00 82.81 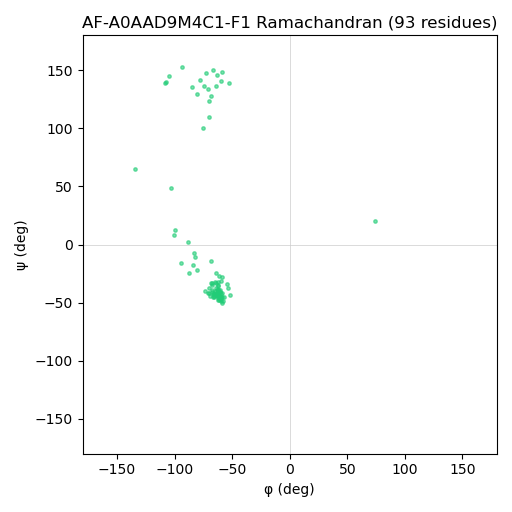82 LEU A O 1
ATOM 674 N N . THR A 1 83 ? 23.482 -1.635 -25.926 1.00 83.25 83 THR A N 1
ATOM 675 C CA . THR A 1 83 ? 23.761 -0.469 -26.775 1.00 83.25 83 THR A CA 1
ATOM 676 C C . THR A 1 83 ? 24.733 -0.820 -27.903 1.00 83.25 83 THR A C 1
ATOM 678 O O . THR A 1 83 ? 24.476 -0.459 -29.049 1.00 83.25 83 THR A O 1
ATOM 681 N N . ALA A 1 84 ? 25.785 -1.596 -27.622 1.00 85.81 84 ALA A N 1
ATOM 682 C CA . ALA A 1 84 ? 26.705 -2.109 -28.638 1.00 85.81 84 ALA A CA 1
ATOM 683 C C . ALA A 1 84 ? 25.971 -2.981 -29.676 1.00 85.81 84 ALA A C 1
ATOM 685 O O . ALA A 1 84 ? 26.123 -2.786 -30.884 1.00 85.81 84 ALA A O 1
ATOM 686 N N . ARG A 1 85 ? 25.057 -3.854 -29.229 1.00 85.00 85 ARG A N 1
ATOM 687 C CA . ARG A 1 85 ? 24.241 -4.679 -30.135 1.00 85.00 85 ARG A CA 1
ATOM 688 C C . ARG A 1 85 ? 23.329 -3.869 -31.052 1.00 85.00 85 ARG A C 1
ATOM 690 O O . ARG A 1 85 ? 23.105 -4.284 -32.186 1.00 85.00 85 ARG A O 1
ATOM 697 N N . ARG A 1 86 ? 22.829 -2.706 -30.612 1.00 86.00 86 ARG A N 1
ATOM 698 C CA . ARG A 1 86 ? 22.025 -1.813 -31.472 1.00 86.00 86 ARG A CA 1
ATOM 699 C C . ARG A 1 86 ? 22.801 -1.307 -32.690 1.00 86.00 86 ARG A C 1
ATOM 701 O O . ARG A 1 86 ? 22.174 -1.027 -33.705 1.00 86.00 86 ARG A O 1
ATOM 708 N N . VAL A 1 87 ? 24.129 -1.209 -32.604 1.00 89.38 87 VAL A N 1
ATOM 709 C CA . VAL A 1 87 ? 25.005 -0.794 -33.715 1.00 89.38 87 VAL A CA 1
ATOM 710 C C . VAL A 1 87 ? 25.686 -1.976 -34.417 1.00 89.38 87 VAL A C 1
ATOM 712 O O . VAL A 1 87 ? 26.549 -1.771 -35.265 1.00 89.38 87 VAL A O 1
ATOM 715 N N . GLY A 1 88 ? 25.299 -3.214 -34.086 1.00 86.00 88 GLY A N 1
ATOM 716 C CA . GLY A 1 88 ? 25.887 -4.426 -34.662 1.00 86.00 88 GLY A CA 1
ATOM 717 C C . GLY A 1 88 ? 27.289 -4.758 -34.140 1.00 86.00 88 GLY A C 1
ATOM 718 O O . GLY A 1 88 ? 28.014 -5.493 -34.804 1.00 86.00 88 GLY A O 1
ATOM 719 N N . MET A 1 89 ? 27.680 -4.227 -32.977 1.00 84.69 89 MET A N 1
ATOM 720 C CA . MET A 1 89 ? 28.934 -4.567 -32.298 1.00 84.69 89 MET A CA 1
ATOM 721 C C . MET A 1 89 ? 28.674 -5.472 -31.087 1.00 84.69 89 MET A C 1
ATOM 723 O O . MET A 1 89 ? 27.689 -5.294 -30.372 1.00 84.69 89 MET A O 1
ATOM 727 N N . ASP A 1 90 ? 29.586 -6.405 -30.818 1.00 83.69 90 ASP A N 1
ATOM 728 C CA . ASP A 1 90 ? 29.603 -7.191 -29.580 1.00 83.69 90 ASP A CA 1
ATOM 729 C C . ASP A 1 90 ? 30.768 -6.743 -28.686 1.00 83.69 90 ASP A C 1
ATOM 731 O O . ASP A 1 90 ? 31.871 -6.467 -29.163 1.00 83.69 90 ASP A O 1
ATOM 735 N N . LEU A 1 91 ? 30.506 -6.654 -27.379 1.00 78.56 91 LEU A N 1
ATOM 736 C CA . LEU A 1 91 ? 31.496 -6.229 -26.389 1.00 78.56 91 LEU A CA 1
ATOM 737 C C . LEU A 1 91 ? 32.521 -7.359 -26.140 1.00 78.56 91 LEU A C 1
ATOM 739 O O . LEU A 1 91 ? 32.106 -8.517 -26.011 1.00 78.56 91 LEU A O 1
ATOM 743 N N . PRO A 1 92 ? 33.834 -7.063 -26.054 1.00 80.56 92 PRO A N 1
ATOM 744 C CA . PRO A 1 92 ? 34.845 -8.059 -25.703 1.00 80.56 92 PRO A CA 1
ATOM 745 C C . PRO A 1 92 ? 34.570 -8.683 -24.330 1.00 80.56 92 PRO A C 1
ATOM 747 O O . PRO A 1 92 ? 34.048 -8.019 -23.438 1.00 80.56 92 PRO A O 1
ATOM 750 N N . LYS A 1 93 ? 34.936 -9.959 -24.147 1.00 76.31 93 LYS A N 1
ATOM 751 C CA . LYS A 1 93 ? 34.887 -10.590 -22.821 1.00 76.31 93 LYS A CA 1
ATOM 752 C C . LYS A 1 93 ? 35.985 -9.988 -21.950 1.00 76.31 93 LYS A C 1
ATOM 754 O O . LYS A 1 93 ? 37.151 -10.045 -22.337 1.00 76.31 93 LYS A O 1
ATOM 759 N N . GLU A 1 94 ? 35.608 -9.440 -20.803 1.00 72.12 94 GLU A N 1
ATOM 760 C CA . GLU A 1 94 ? 36.574 -9.078 -19.767 1.00 72.12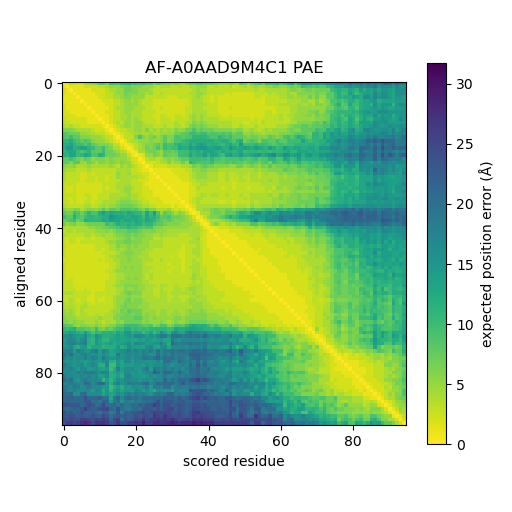 94 GLU A CA 1
ATOM 761 C C . GLU A 1 94 ? 37.124 -10.371 -19.137 1.00 72.12 94 GLU A C 1
ATOM 763 O O . GLU A 1 94 ? 36.367 -11.323 -18.915 1.00 72.12 94 GLU A O 1
ATOM 768 N N . PHE A 1 95 ? 38.448 -10.443 -18.967 1.00 63.06 95 PHE A N 1
ATOM 769 C CA . PHE A 1 95 ? 39.186 -11.590 -18.421 1.00 63.06 95 PHE A CA 1
ATOM 770 C C . PHE A 1 95 ? 39.688 -11.284 -17.015 1.00 63.06 95 PHE A C 1
ATOM 772 O O . PHE A 1 95 ? 40.128 -10.131 -16.802 1.00 63.06 95 PHE A O 1
#

Sequence (95 aa):
RLRSIYRSLLRELPPRPVLARERSPIHNRLRASFAQTNENAEAAAAEAEQLAAYLRAQRTYVTLLERYNPGMDMDEEERVRLTARRVGMDLPKEF

pLDDT: mean 86.83, std 6.1, range [63.06, 95.69]

Solvent-accessible surface area (backbone atoms only — not comparable to full-atom values): 5912 Å² total; per-residue (Å²): 107,71,70,57,48,53,54,51,48,61,65,74,47,82,89,73,65,90,82,57,86,71,80,55,69,66,56,53,52,56,49,49,64,72,68,53,88,54,96,58,50,67,62,55,48,52,52,51,47,52,50,42,52,49,54,55,49,51,54,52,48,51,56,50,44,51,70,78,43,75,61,72,89,54,53,68,70,58,52,51,42,56,53,33,48,75,75,76,41,82,73,81,84,87,130

Mean predicted aligned error: 8.6 Å

InterPro domains:
  IPR039196 ATP synthase assembly factor Fmc1, mitochondrial [PTHR28015] (2-95)

Foldseek 3Di:
DLVVLLVLVVVLDDDDDPPDPDDDPVNVVSVVVSVDDDPPVVVVSVVSVVVSVVSVVVVVVVVVCCVVCVCPPPDPVNVVQVVCVVVPHGDDDDD

Radius of gyration: 22.5 Å; Cα contacts (8 Å, |Δi|>4): 22; chains: 1; bounding box: 55×33×59 Å

Secondary structure (DSSP, 8-state):
-HHHHHHHHHHHSPP--TT--SPPHHHHHHHHHHHS--TTHHHHHHHHHHHHHHHHHHHHHHHHHHHH-TTTTS-HHHHHHHHHHHTT--PPPP-

Organism: NCBI:txid1216348